Protein AF-A0A7J9W7U9-F1 (afdb_monomer_lite)

Secondary structure (DSSP, 8-state):
---SSSTTT-EEEEETTTEEEEEETTTTEEEEE--SS--S-SS--HHHHHHHHHHHHHHTPPPP-PPP-

Structure (mmCIF, N/CA/C/O backbone):
data_AF-A0A7J9W7U9-F1
#
_entry.id   AF-A0A7J9W7U9-F1
#
loop_
_atom_site.group_PDB
_atom_site.id
_atom_site.type_symbol
_atom_site.label_atom_id
_atom_site.label_alt_id
_atom_site.label_comp_id
_atom_site.label_asym_id
_atom_site.label_entity_id
_atom_site.label_seq_id
_atom_site.pdbx_PDB_ins_code
_atom_site.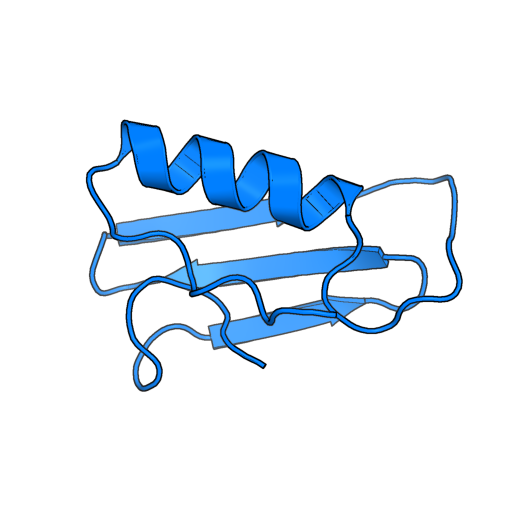Cartn_x
_atom_site.Cartn_y
_atom_site.Cartn_z
_atom_site.occupancy
_atom_site.B_iso_or_equiv
_atom_site.auth_seq_id
_atom_site.auth_comp_id
_atom_site.auth_asym_id
_atom_site.auth_atom_id
_atom_site.pdbx_PDB_model_num
ATOM 1 N N . PHE A 1 1 ? 4.187 11.313 2.849 1.00 69.38 1 PHE A N 1
ATOM 2 C CA . PHE A 1 1 ? 3.915 9.943 2.383 1.00 69.38 1 PHE A CA 1
ATOM 3 C C . PHE A 1 1 ? 2.756 9.384 3.200 1.00 69.38 1 PHE A C 1
ATOM 5 O O . PHE A 1 1 ? 2.697 9.696 4.384 1.00 69.38 1 PHE A O 1
ATOM 12 N N . ARG A 1 2 ? 1.813 8.653 2.597 1.00 80.81 2 ARG A N 1
ATOM 13 C CA . ARG A 1 2 ? 0.678 8.039 3.310 1.00 80.81 2 ARG A CA 1
ATOM 14 C C . ARG A 1 2 ? 0.715 6.536 3.055 1.00 80.81 2 ARG A C 1
ATOM 16 O O . ARG A 1 2 ? 0.830 6.140 1.901 1.00 80.81 2 ARG A O 1
ATOM 23 N N . PHE A 1 3 ? 0.626 5.734 4.114 1.00 85.94 3 PHE A N 1
ATOM 24 C CA . PHE A 1 3 ? 0.640 4.275 4.006 1.00 85.94 3 PHE A CA 1
ATOM 25 C C . PHE A 1 3 ? -0.730 3.724 3.577 1.00 85.94 3 PHE A C 1
ATOM 27 O O . PHE A 1 3 ? -0.798 3.043 2.556 1.00 85.94 3 PHE A O 1
ATOM 34 N N . GLY A 1 4 ? -1.805 4.102 4.283 1.00 83.56 4 GLY A N 1
ATOM 35 C CA . GLY A 1 4 ? -3.163 3.580 4.076 1.00 83.56 4 GLY A CA 1
ATOM 36 C C . GLY A 1 4 ? -4.280 4.631 4.004 1.00 83.56 4 GLY A C 1
ATOM 37 O O . GLY A 1 4 ? -4.065 5.727 3.487 1.00 83.56 4 GLY A O 1
ATOM 38 N N . THR A 1 5 ? -5.473 4.302 4.514 1.00 75.50 5 THR A N 1
ATOM 39 C CA . THR A 1 5 ? -6.700 5.126 4.454 1.00 75.50 5 THR A CA 1
ATOM 40 C C . THR A 1 5 ?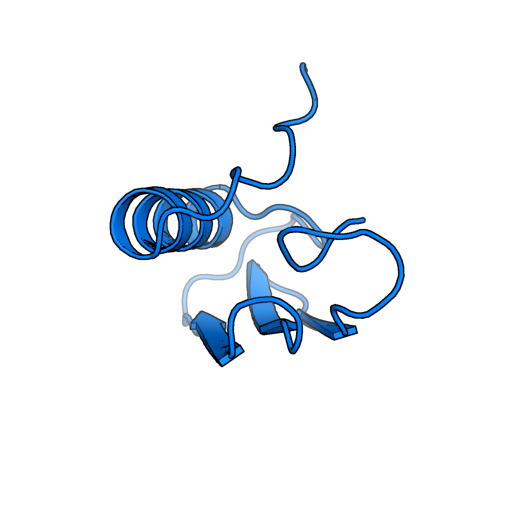 -6.597 6.426 5.258 1.00 75.50 5 THR A C 1
ATOM 42 O O . THR A 1 5 ? -6.916 7.500 4.739 1.00 75.50 5 THR A O 1
ATOM 45 N N . ALA A 1 6 ? -6.089 6.364 6.493 1.00 68.38 6 ALA A N 1
ATOM 46 C CA . ALA A 1 6 ? -5.903 7.518 7.371 1.00 68.38 6 ALA A CA 1
ATOM 47 C C . ALA A 1 6 ? -4.420 7.853 7.593 1.00 68.38 6 ALA A C 1
ATOM 49 O O . ALA A 1 6 ? -3.548 6.986 7.651 1.00 68.38 6 ALA A O 1
ATOM 50 N N . ALA A 1 7 ? -4.123 9.147 7.745 1.00 65.00 7 ALA A N 1
ATOM 51 C CA . ALA A 1 7 ? -2.754 9.633 7.924 1.00 65.00 7 ALA A CA 1
ATOM 52 C C . ALA A 1 7 ? -2.160 9.348 9.318 1.00 65.00 7 ALA A C 1
ATOM 54 O O . ALA A 1 7 ? -0.947 9.450 9.466 1.00 65.00 7 ALA A O 1
ATOM 55 N N . SER A 1 8 ? -2.981 9.034 10.328 1.00 69.00 8 SER A N 1
ATOM 56 C CA . SER A 1 8 ? -2.537 8.983 11.729 1.00 69.00 8 SER A CA 1
ATOM 57 C C . SER A 1 8 ? -2.274 7.582 12.282 1.00 69.00 8 SER A C 1
ATOM 59 O O . SER A 1 8 ? -1.520 7.478 13.246 1.00 69.00 8 SER A O 1
ATOM 61 N N . LYS A 1 9 ? -2.861 6.519 11.712 1.00 85.75 9 LYS A N 1
ATOM 62 C CA . LYS A 1 9 ? -2.719 5.156 12.260 1.00 85.75 9 LYS A CA 1
ATOM 63 C C . LYS A 1 9 ? -2.023 4.156 11.356 1.00 85.75 9 LYS A C 1
ATOM 65 O O . LYS A 1 9 ? -1.485 3.182 11.871 1.00 85.75 9 LYS A O 1
ATOM 70 N N . ALA A 1 10 ? -2.024 4.365 10.043 1.00 91.50 10 ALA A N 1
ATOM 71 C CA . ALA A 1 10 ? -1.312 3.473 9.141 1.00 91.50 10 ALA A CA 1
ATOM 72 C C . ALA A 1 10 ? 0.206 3.702 9.252 1.00 91.50 10 ALA A C 1
ATOM 74 O O . ALA A 1 10 ? 0.672 4.842 9.188 1.00 91.50 10 ALA A O 1
ATOM 75 N N . PHE A 1 11 ? 0.978 2.625 9.385 1.00 92.62 11 PHE A N 1
ATOM 76 C CA . PHE A 1 11 ? 2.431 2.668 9.571 1.00 92.62 11 PHE A CA 1
ATOM 77 C C . PHE A 1 11 ? 3.130 1.612 8.715 1.00 92.62 11 PHE A C 1
ATOM 79 O O . PHE A 1 11 ? 2.563 0.564 8.415 1.00 92.62 11 PHE A O 1
ATOM 86 N N . GLY A 1 12 ? 4.371 1.875 8.315 1.00 93.69 12 GLY A N 1
ATOM 87 C CA . GLY A 1 12 ? 5.118 0.980 7.439 1.00 93.69 12 GLY A CA 1
ATOM 88 C C . GLY A 1 12 ? 6.466 1.549 7.021 1.00 93.69 12 GLY A C 1
ATOM 89 O O . GLY A 1 12 ? 6.959 2.510 7.612 1.00 93.69 12 GLY A O 1
ATOM 90 N N . THR A 1 13 ? 7.048 0.976 5.970 1.00 94.75 13 THR A N 1
ATOM 91 C CA . THR A 1 13 ? 8.300 1.457 5.388 1.00 94.75 13 THR A CA 1
ATOM 92 C C . THR A 1 13 ? 8.327 1.271 3.869 1.00 94.75 13 THR A C 1
ATOM 94 O O . THR A 1 13 ? 7.958 0.205 3.366 1.00 94.75 13 THR A O 1
ATOM 97 N N . PRO A 1 14 ? 8.787 2.279 3.109 1.00 94.44 14 PRO A N 1
ATOM 98 C CA . PRO A 1 14 ? 9.295 2.043 1.769 1.00 94.44 14 PRO A CA 1
ATOM 99 C C . PRO A 1 14 ? 10.673 1.388 1.817 1.00 94.44 14 PRO A C 1
ATOM 101 O O . PRO A 1 14 ? 11.417 1.532 2.789 1.00 94.44 14 PRO A O 1
ATOM 104 N N . GLY A 1 15 ? 11.012 0.676 0.749 1.00 94.44 15 GLY A N 1
ATOM 105 C CA . GLY A 1 15 ? 12.321 0.091 0.521 1.00 94.44 15 GLY A CA 1
ATOM 106 C C . GLY A 1 15 ? 12.941 0.598 -0.777 1.00 94.44 15 GLY A C 1
ATOM 107 O O . GLY A 1 15 ? 12.279 0.762 -1.808 1.00 94.44 15 GLY A O 1
ATOM 108 N N . GLY A 1 16 ? 14.250 0.848 -0.723 1.00 94.19 16 GLY A N 1
ATOM 109 C CA . GLY A 1 16 ? 15.031 1.268 -1.882 1.00 94.19 16 GLY A CA 1
ATOM 110 C C . GLY A 1 16 ? 14.893 0.266 -3.028 1.00 94.19 16 GLY A C 1
ATOM 111 O O . GLY A 1 16 ? 15.035 -0.939 -2.836 1.00 94.19 16 GLY A O 1
ATOM 112 N N . GLY A 1 17 ? 14.587 0.767 -4.223 1.00 95.38 17 GLY A N 1
ATOM 113 C CA . GLY A 1 17 ? 14.300 -0.064 -5.391 1.00 95.38 17 GLY A CA 1
ATOM 114 C C . GLY A 1 17 ? 12.813 -0.178 -5.725 1.00 95.38 17 GLY A C 1
ATOM 115 O O . GLY A 1 17 ? 12.508 -0.593 -6.843 1.00 95.38 17 GLY A O 1
ATOM 116 N N . GLY A 1 18 ? 11.909 0.200 -4.809 1.00 95.31 18 GLY A N 1
ATOM 117 C CA . GLY A 1 18 ? 10.453 0.220 -5.012 1.00 95.31 18 GLY A CA 1
ATOM 118 C C . GLY A 1 18 ? 9.665 -0.824 -4.210 1.00 95.31 18 GLY A C 1
ATOM 119 O O . GLY A 1 18 ? 8.504 -1.064 -4.528 1.00 95.31 18 GLY A O 1
ATOM 120 N N . SER A 1 19 ? 10.285 -1.478 -3.222 1.00 97.00 19 SER A N 1
ATOM 121 C CA . SER A 1 19 ? 9.579 -2.391 -2.322 1.00 97.00 19 SER A CA 1
ATOM 122 C C . SER A 1 19 ? 8.822 -1.571 -1.291 1.00 97.00 19 SER A C 1
ATOM 124 O O . SER A 1 19 ? 9.164 -0.419 -1.011 1.00 97.00 19 SER A O 1
ATOM 126 N N . PHE A 1 20 ? 7.753 -2.133 -0.747 1.00 96.25 20 PHE A N 1
ATOM 127 C CA . PHE A 1 20 ? 6.877 -1.379 0.134 1.00 96.25 20 PHE A CA 1
ATOM 128 C C . PHE A 1 20 ? 6.106 -2.309 1.060 1.00 96.25 20 PHE A C 1
ATOM 130 O O . PHE A 1 20 ? 5.624 -3.349 0.621 1.00 96.25 20 PHE A O 1
ATOM 137 N N . GLY A 1 21 ? 5.967 -1.938 2.330 1.00 96.38 21 GLY A N 1
ATOM 138 C CA . GLY A 1 21 ? 5.145 -2.685 3.277 1.00 96.38 21 GLY A CA 1
ATOM 139 C C . GLY A 1 21 ? 4.539 -1.787 4.345 1.00 96.38 21 GLY A C 1
ATOM 140 O O . GLY A 1 21 ? 5.186 -0.843 4.801 1.00 96.38 21 GLY A O 1
ATOM 141 N N . PHE A 1 22 ? 3.297 -2.070 4.736 1.00 95.44 22 PHE A N 1
ATOM 142 C CA . PHE A 1 22 ? 2.588 -1.320 5.772 1.00 95.44 22 PHE A CA 1
ATOM 143 C C . PHE A 1 22 ? 1.452 -2.119 6.421 1.00 95.44 22 PHE A C 1
ATOM 145 O O . PHE A 1 22 ? 1.016 -3.151 5.907 1.00 95.44 22 PHE A O 1
ATOM 152 N N . ALA A 1 23 ? 0.955 -1.592 7.536 1.00 94.81 23 ALA A N 1
ATOM 153 C CA . ALA A 1 23 ? -0.285 -1.988 8.182 1.00 94.81 23 ALA A CA 1
ATOM 154 C C . ALA A 1 23 ? -1.227 -0.779 8.302 1.00 94.81 23 ALA A C 1
ATOM 156 O O . ALA A 1 23 ? -0.783 0.339 8.573 1.00 94.81 23 ALA A O 1
ATOM 157 N N . ASP A 1 24 ? -2.523 -1.008 8.108 1.00 93.25 24 ASP A N 1
ATOM 158 C CA . ASP A 1 24 ? -3.602 -0.038 8.294 1.00 93.25 24 ASP A CA 1
ATOM 159 C C . ASP A 1 24 ? -4.639 -0.597 9.284 1.00 93.25 24 ASP A C 1
ATOM 161 O O . ASP A 1 24 ? -5.530 -1.362 8.895 1.00 93.25 24 ASP A O 1
ATOM 165 N N . PRO A 1 25 ? -4.519 -0.241 10.577 1.00 91.56 25 PRO A N 1
ATOM 166 C CA . PRO A 1 25 ? -5.430 -0.704 11.618 1.00 91.56 25 PRO A CA 1
ATOM 167 C C . PRO A 1 25 ? -6.876 -0.231 11.451 1.00 91.56 25 PRO A C 1
ATOM 169 O O . PRO A 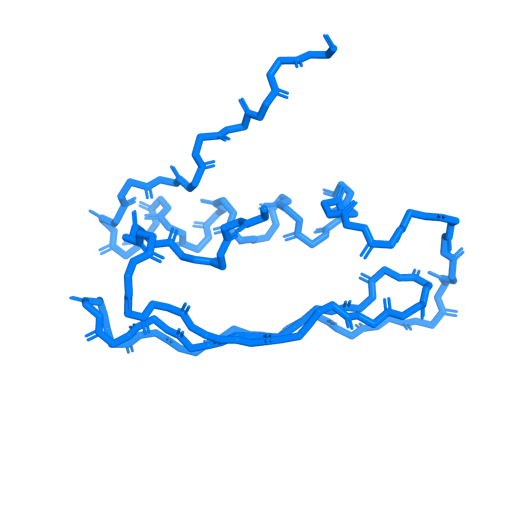1 25 ? -7.765 -0.872 12.001 1.00 91.56 25 PRO A O 1
ATOM 172 N N . ASP A 1 26 ? -7.131 0.863 10.723 1.00 87.94 26 ASP A N 1
ATOM 173 C CA . ASP A 1 26 ? -8.493 1.397 10.585 1.00 87.94 26 ASP A CA 1
ATOM 174 C C . ASP A 1 26 ? -9.367 0.501 9.693 1.00 87.94 26 ASP A C 1
ATOM 176 O O . ASP A 1 26 ? -10.579 0.441 9.885 1.00 87.94 26 ASP A O 1
ATOM 180 N N . VAL A 1 27 ? -8.753 -0.249 8.772 1.00 89.38 27 VAL A N 1
ATOM 181 C CA . VAL A 1 27 ? -9.439 -1.244 7.926 1.00 89.38 27 VAL A CA 1
ATOM 182 C C . VAL A 1 27 ? -8.993 -2.688 8.186 1.00 89.38 27 VAL A C 1
ATOM 184 O O . VAL A 1 27 ? -9.450 -3.602 7.505 1.00 89.38 27 VAL A O 1
ATOM 187 N N . GLY A 1 28 ? -8.090 -2.914 9.147 1.00 91.44 28 GLY A N 1
ATOM 188 C CA . GLY A 1 28 ? -7.590 -4.249 9.492 1.00 91.44 28 GLY A CA 1
ATOM 189 C C . GLY A 1 28 ? -6.755 -4.914 8.390 1.00 91.44 28 GLY A C 1
ATOM 190 O O . GLY A 1 28 ? -6.819 -6.130 8.224 1.00 91.44 28 GLY A O 1
ATOM 191 N N . VAL A 1 29 ? -5.985 -4.134 7.624 1.00 92.75 29 VAL A N 1
ATOM 192 C CA . VAL A 1 29 ? -5.232 -4.619 6.452 1.00 92.75 29 VAL A CA 1
ATOM 193 C C . VAL A 1 29 ? -3.726 -4.561 6.684 1.00 92.75 29 VAL A C 1
ATOM 195 O O . VAL A 1 29 ? -3.195 -3.564 7.169 1.00 92.75 29 VAL A O 1
ATOM 198 N N . GLY A 1 30 ? -3.023 -5.612 6.260 1.00 94.69 30 GLY A N 1
ATOM 199 C CA . GLY A 1 30 ? -1.581 -5.596 6.021 1.00 94.69 30 GLY A CA 1
ATOM 200 C C . GLY A 1 30 ? -1.287 -5.754 4.530 1.00 94.69 30 GLY A C 1
ATOM 201 O O . GLY A 1 30 ? -1.975 -6.505 3.838 1.00 94.69 30 GLY A O 1
ATOM 202 N N . PHE A 1 31 ? -0.267 -5.061 4.029 1.00 95.56 31 PHE A N 1
ATOM 203 C CA . PHE A 1 31 ? 0.136 -5.116 2.624 1.00 95.56 31 PHE A CA 1
ATOM 204 C C . PHE A 1 31 ? 1.655 -5.152 2.491 1.00 95.56 31 PHE A C 1
ATOM 206 O O . PHE A 1 31 ? 2.368 -4.445 3.207 1.00 95.56 31 PHE A O 1
ATOM 213 N N . ALA A 1 32 ? 2.139 -5.937 1.530 1.00 97.38 32 ALA A N 1
ATOM 214 C CA . ALA A 1 32 ? 3.541 -5.974 1.152 1.00 97.38 32 ALA A CA 1
ATOM 215 C C . ALA A 1 32 ? 3.691 -6.175 -0.360 1.00 97.38 32 ALA A C 1
ATOM 217 O O . ALA A 1 32 ? 3.049 -7.038 -0.958 1.00 97.38 32 ALA A O 1
ATOM 218 N N . TYR A 1 33 ? 4.595 -5.404 -0.955 1.00 97.25 33 TYR A N 1
ATOM 219 C CA . TYR A 1 33 ? 5.069 -5.559 -2.319 1.00 97.25 33 TYR A CA 1
ATOM 220 C C . TYR A 1 33 ? 6.588 -5.747 -2.307 1.00 97.25 33 TYR A C 1
ATOM 222 O O . TYR A 1 33 ? 7.341 -4.891 -1.832 1.00 97.25 33 TYR A O 1
ATOM 230 N N . ALA A 1 34 ? 7.027 -6.883 -2.844 1.00 97.12 34 ALA A N 1
ATOM 231 C CA . ALA A 1 34 ? 8.427 -7.251 -2.996 1.00 97.12 34 ALA A CA 1
ATOM 232 C C . ALA A 1 34 ? 8.706 -7.624 -4.454 1.00 97.12 34 ALA A C 1
ATOM 234 O O . ALA A 1 34 ? 7.887 -8.252 -5.123 1.00 97.12 34 ALA A O 1
ATOM 235 N N . MET A 1 35 ? 9.871 -7.227 -4.954 1.00 96.69 35 MET A N 1
ATOM 236 C CA . MET A 1 35 ? 10.240 -7.363 -6.358 1.00 96.69 35 MET A CA 1
ATOM 237 C C . MET A 1 35 ? 11.761 -7.387 -6.520 1.00 96.69 35 MET A C 1
ATOM 239 O O . MET A 1 35 ? 12.501 -6.867 -5.690 1.00 96.69 35 MET A O 1
ATOM 243 N N . ASN A 1 36 ? 12.223 -7.965 -7.625 1.00 97.12 36 ASN A N 1
ATOM 244 C CA . ASN A 1 36 ? 13.645 -8.093 -7.961 1.00 97.12 36 ASN A CA 1
ATOM 245 C C . ASN A 1 36 ? 14.122 -7.081 -9.018 1.00 97.12 36 ASN A C 1
ATOM 247 O O . ASN A 1 36 ? 15.317 -6.836 -9.146 1.00 97.12 36 ASN A O 1
ATOM 251 N N . ARG A 1 37 ? 13.203 -6.465 -9.772 1.00 96.69 37 ARG A N 1
ATOM 252 C CA . ARG A 1 37 ? 13.518 -5.367 -10.691 1.00 96.69 37 ARG A CA 1
ATOM 253 C C . ARG A 1 37 ? 13.483 -4.044 -9.933 1.00 96.69 37 ARG A C 1
ATOM 255 O O . ARG A 1 37 ? 12.399 -3.545 -9.622 1.00 96.69 37 ARG A O 1
ATOM 262 N N . THR A 1 38 ? 14.648 -3.473 -9.660 1.00 96.06 38 THR A N 1
ATOM 263 C CA . THR A 1 38 ? 14.771 -2.205 -8.937 1.00 96.06 38 THR A CA 1
ATOM 264 C C . THR A 1 38 ? 14.428 -1.007 -9.825 1.00 96.06 38 THR A C 1
ATOM 266 O O . THR A 1 38 ? 14.684 -0.989 -11.027 1.00 96.06 38 THR A O 1
ATOM 269 N N . GLY A 1 39 ? 13.797 -0.007 -9.221 1.00 92.62 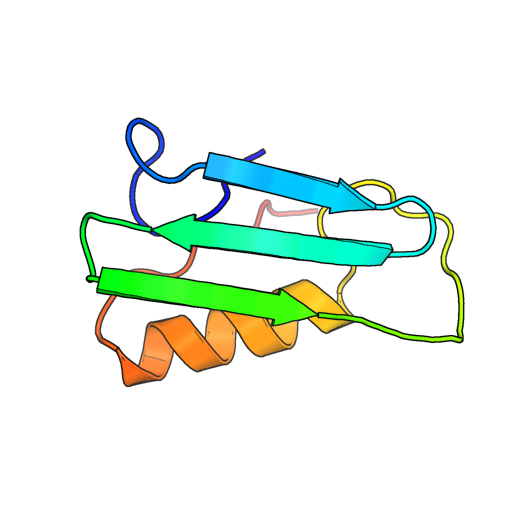39 GLY A N 1
ATOM 270 C CA . GLY A 1 39 ? 13.589 1.327 -9.767 1.00 92.62 39 GLY A CA 1
ATOM 271 C C . GLY A 1 39 ? 14.299 2.379 -8.914 1.00 92.62 39 GLY A C 1
ATOM 272 O O . GLY A 1 39 ? 14.879 2.077 -7.875 1.00 92.62 39 GLY A O 1
ATOM 273 N N . VAL A 1 40 ? 14.233 3.636 -9.345 1.00 93.25 40 VAL A N 1
ATOM 274 C CA . VAL A 1 40 ? 14.894 4.770 -8.667 1.00 93.25 40 VAL A CA 1
ATOM 275 C C . VAL A 1 40 ? 13.960 5.560 -7.743 1.00 93.25 40 VAL A C 1
ATOM 277 O O . VAL A 1 40 ? 14.374 6.537 -7.126 1.00 93.25 40 VAL A O 1
ATOM 280 N N . ARG A 1 41 ? 12.682 5.169 -7.654 1.00 89.69 41 ARG A N 1
ATOM 281 C CA . ARG A 1 41 ? 11.681 5.846 -6.822 1.00 89.69 41 ARG A CA 1
ATOM 282 C C . ARG A 1 41 ? 11.729 5.301 -5.400 1.00 89.69 41 ARG A C 1
ATOM 284 O O . ARG A 1 41 ? 11.486 4.118 -5.193 1.00 89.69 41 ARG A O 1
ATOM 291 N N . LEU A 1 42 ? 12.023 6.171 -4.433 1.00 87.75 42 LEU A N 1
ATOM 292 C CA . LEU A 1 42 ? 11.973 5.816 -3.011 1.00 87.75 42 LEU A CA 1
ATOM 293 C C . LEU A 1 42 ? 10.532 5.736 -2.483 1.00 87.75 42 LEU A C 1
ATOM 295 O O . LEU A 1 42 ? 10.251 4.950 -1.589 1.00 87.75 42 LEU A O 1
ATOM 299 N N . TYR A 1 43 ? 9.624 6.534 -3.041 1.00 90.06 43 TYR A N 1
ATOM 300 C CA . TYR A 1 43 ? 8.217 6.587 -2.652 1.00 90.06 43 TYR A CA 1
ATOM 301 C C . TYR A 1 43 ? 7.328 6.405 -3.878 1.00 90.06 43 TYR A C 1
ATOM 303 O O . TYR A 1 43 ? 7.709 6.827 -4.973 1.00 90.06 43 TYR A O 1
ATOM 311 N N . ASP A 1 44 ? 6.142 5.831 -3.668 1.00 89.62 44 ASP A N 1
ATOM 312 C CA . ASP A 1 44 ? 5.082 5.714 -4.672 1.00 89.62 44 ASP A CA 1
ATOM 313 C C . ASP A 1 44 ? 5.601 5.100 -5.989 1.00 89.62 44 ASP A C 1
ATOM 315 O O . ASP A 1 44 ? 5.485 5.666 -7.089 1.00 89.62 44 ASP A O 1
ATOM 319 N N . ASP A 1 45 ? 6.241 3.928 -5.872 1.00 93.31 45 ASP A N 1
ATOM 320 C CA . ASP A 1 45 ? 6.577 3.127 -7.046 1.00 93.31 45 ASP A CA 1
ATOM 321 C C . ASP A 1 45 ? 5.264 2.780 -7.769 1.00 93.31 45 ASP A C 1
ATOM 323 O O . ASP A 1 45 ? 4.346 2.232 -7.157 1.00 93.31 45 ASP A O 1
ATOM 327 N N . PRO A 1 46 ? 5.123 3.086 -9.069 1.00 93.56 46 PRO A N 1
ATOM 328 C CA . PRO A 1 46 ? 3.844 2.925 -9.758 1.00 93.56 46 PRO A CA 1
ATOM 329 C C . PRO A 1 46 ? 3.326 1.480 -9.726 1.00 93.56 46 PRO A C 1
ATOM 331 O O . PRO A 1 46 ? 2.123 1.262 -9.845 1.00 93.56 46 PRO A O 1
ATOM 334 N N . ARG A 1 47 ? 4.216 0.493 -9.552 1.00 95.69 47 ARG A N 1
ATOM 335 C CA . ARG A 1 47 ? 3.857 -0.923 -9.446 1.00 95.69 47 ARG A CA 1
ATOM 336 C C . ARG A 1 47 ? 3.233 -1.243 -8.090 1.00 95.69 47 ARG A C 1
ATOM 338 O O . ARG A 1 47 ? 2.222 -1.936 -8.060 1.00 95.69 47 ARG A O 1
ATOM 345 N N . GLU A 1 48 ? 3.797 -0.729 -6.992 1.00 94.75 48 GLU A N 1
ATOM 346 C CA . GLU A 1 48 ? 3.207 -0.930 -5.659 1.00 94.75 48 GLU A CA 1
ATOM 347 C C . GLU A 1 48 ? 1.900 -0.153 -5.515 1.00 94.75 48 GLU A C 1
ATOM 349 O O . GLU A 1 48 ? 0.903 -0.727 -5.077 1.00 94.75 48 GLU A O 1
ATOM 354 N N . VAL A 1 49 ? 1.866 1.100 -5.993 1.00 93.56 49 VAL A N 1
ATOM 355 C CA . VAL A 1 49 ? 0.678 1.964 -5.913 1.00 93.56 49 VAL A CA 1
ATOM 356 C C . VAL A 1 49 ? -0.505 1.318 -6.623 1.00 93.56 49 VAL A C 1
ATOM 358 O O . VAL A 1 49 ? -1.596 1.273 -6.068 1.00 93.56 49 VAL A O 1
ATOM 361 N N . ALA A 1 50 ? -0.297 0.752 -7.817 1.00 94.62 50 ALA A N 1
ATOM 362 C CA . ALA A 1 50 ? -1.370 0.099 -8.561 1.00 94.62 50 ALA A CA 1
ATOM 363 C C . ALA A 1 50 ? -2.008 -1.071 -7.785 1.00 94.62 50 ALA A C 1
ATOM 365 O O . ALA A 1 50 ? -3.229 -1.238 -7.813 1.00 94.62 50 ALA A O 1
ATOM 366 N N . LEU A 1 51 ? -1.198 -1.865 -7.075 1.00 95.31 51 LEU A N 1
ATOM 367 C CA . LEU A 1 51 ? -1.681 -2.974 -6.247 1.00 95.31 51 LEU A CA 1
ATOM 368 C C . LEU A 1 51 ? -2.364 -2.475 -4.971 1.00 95.31 51 LEU A C 1
ATOM 370 O O . LEU A 1 51 ? -3.415 -2.989 -4.590 1.00 95.31 51 LEU A O 1
ATOM 374 N N . ARG A 1 52 ? -1.794 -1.451 -4.335 1.00 92.62 52 ARG A N 1
ATOM 375 C CA . ARG A 1 52 ? -2.354 -0.808 -3.145 1.00 92.62 52 ARG A CA 1
ATOM 376 C C . ARG A 1 52 ? -3.709 -0.156 -3.430 1.00 92.62 52 ARG A C 1
ATOM 378 O O . ARG A 1 52 ? -4.647 -0.335 -2.658 1.00 92.62 52 ARG A O 1
ATOM 385 N N . ASP A 1 53 ? -3.851 0.518 -4.564 1.00 91.50 53 ASP A N 1
ATOM 386 C CA . ASP A 1 53 ? -5.123 1.089 -5.012 1.00 91.50 53 ASP A CA 1
ATOM 387 C C . ASP A 1 53 ? -6.166 0.001 -5.285 1.00 91.50 53 ASP A C 1
ATOM 389 O O . ASP A 1 53 ? -7.328 0.136 -4.898 1.00 91.50 53 ASP A O 1
ATOM 393 N N . ALA A 1 54 ? -5.764 -1.094 -5.940 1.00 94.00 54 ALA A N 1
ATOM 394 C CA . ALA A 1 54 ? -6.650 -2.225 -6.195 1.00 94.00 54 ALA A CA 1
ATOM 395 C C . ALA A 1 54 ? -7.148 -2.865 -4.889 1.00 94.00 54 ALA A C 1
ATOM 397 O O . ALA A 1 54 ? -8.338 -3.150 -4.771 1.00 94.00 54 ALA A O 1
ATOM 398 N N . LEU A 1 55 ? -6.269 -3.022 -3.895 1.00 92.88 55 LEU A N 1
ATOM 399 C CA . LEU A 1 55 ? -6.628 -3.515 -2.566 1.00 92.88 55 LEU A CA 1
ATOM 400 C C . LEU A 1 55 ? -7.702 -2.639 -1.911 1.00 92.88 55 LEU A C 1
ATOM 402 O O . LEU A 1 55 ? -8.728 -3.149 -1.463 1.00 92.88 55 LEU A O 1
ATOM 406 N N . TYR A 1 56 ? -7.508 -1.319 -1.900 1.00 90.38 56 TYR A N 1
ATOM 407 C CA . TYR A 1 56 ? -8.451 -0.408 -1.251 1.00 90.38 56 TYR A CA 1
ATOM 408 C C . TYR A 1 56 ? -9.811 -0.335 -1.947 1.00 90.38 56 TYR A C 1
ATOM 410 O O . TYR A 1 56 ? -10.831 -0.249 -1.262 1.00 90.38 56 TYR A O 1
ATOM 418 N N . ARG A 1 57 ? -9.861 -0.495 -3.277 1.00 89.50 57 ARG A N 1
ATOM 419 C CA . ARG A 1 57 ? -11.135 -0.644 -4.004 1.00 89.50 57 ARG A CA 1
ATOM 420 C C . ARG A 1 57 ? -11.946 -1.859 -3.549 1.00 89.50 57 ARG A C 1
ATOM 422 O O . ARG A 1 57 ? -13.169 -1.788 -3.571 1.00 89.50 57 ARG A O 1
ATOM 429 N N . VAL A 1 58 ? -11.291 -2.954 -3.154 1.00 90.38 58 VAL A N 1
ATOM 430 C CA . VAL A 1 58 ? -11.965 -4.191 -2.717 1.00 90.38 58 VAL A CA 1
ATOM 431 C C . VAL A 1 58 ? -12.390 -4.117 -1.252 1.00 90.38 58 VAL A C 1
ATOM 433 O O . VAL A 1 58 ? -13.492 -4.531 -0.913 1.00 90.38 58 VAL A O 1
ATOM 436 N N . VAL A 1 59 ? -11.539 -3.568 -0.384 1.00 87.81 59 VAL A N 1
ATOM 437 C CA . VAL A 1 59 ? -11.800 -3.499 1.066 1.00 87.81 59 VAL A CA 1
ATOM 438 C C . VAL A 1 59 ? -12.797 -2.380 1.424 1.00 87.81 59 VAL A C 1
ATOM 440 O O . VAL A 1 59 ? -13.271 -2.302 2.552 1.00 87.81 59 VAL A O 1
ATOM 443 N N . GLY A 1 60 ? -13.160 -1.519 0.466 1.00 76.06 60 GLY A N 1
ATOM 444 C CA . GLY A 1 60 ? -14.079 -0.397 0.694 1.00 76.06 60 GLY A CA 1
ATOM 445 C C . GLY A 1 60 ? -13.430 0.789 1.416 1.00 76.06 60 GLY A C 1
ATOM 446 O O . GLY A 1 60 ? -14.129 1.688 1.878 1.00 76.06 60 GLY A O 1
ATOM 447 N N . GLY A 1 61 ? -12.096 0.809 1.507 1.00 67.31 61 GLY A N 1
ATOM 448 C CA . GLY A 1 61 ? -11.336 1.959 1.990 1.00 67.31 61 GLY A CA 1
ATOM 449 C C . GLY A 1 61 ? -11.109 2.978 0.872 1.00 67.31 61 GLY A C 1
ATO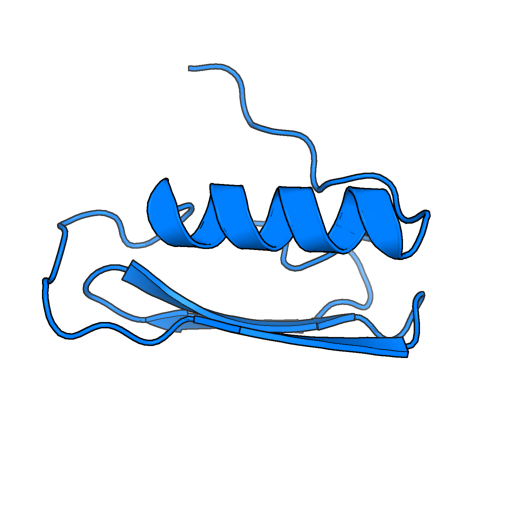M 450 O O . GLY A 1 61 ? -10.933 2.613 -0.289 1.00 67.31 61 GLY A O 1
ATOM 451 N N . ALA A 1 62 ? -11.085 4.271 1.200 1.00 65.31 62 ALA A N 1
ATOM 452 C CA . ALA A 1 62 ? -10.683 5.280 0.223 1.00 65.31 62 ALA A CA 1
ATOM 453 C C . ALA A 1 62 ? -9.190 5.086 -0.121 1.00 65.31 62 ALA A C 1
ATOM 455 O O . ALA A 1 62 ? -8.371 5.038 0.803 1.00 65.31 62 ALA A O 1
ATOM 456 N N . PRO A 1 63 ? -8.808 4.982 -1.410 1.00 61.50 63 PRO A N 1
ATOM 457 C CA . PRO A 1 63 ? -7.403 4.881 -1.781 1.00 61.50 63 PRO A CA 1
ATOM 458 C C . PRO A 1 63 ? -6.645 6.127 -1.292 1.00 61.50 63 PRO A C 1
ATOM 460 O O . PRO A 1 63 ? -7.214 7.229 -1.274 1.00 61.50 63 PRO A O 1
ATOM 463 N N . PRO A 1 64 ? -5.373 5.998 -0.873 1.00 61.19 64 PRO A N 1
ATOM 464 C CA . PRO A 1 64 ? -4.568 7.159 -0.528 1.00 61.19 64 PRO A CA 1
ATOM 465 C C . PRO A 1 64 ? -4.525 8.090 -1.745 1.00 61.19 64 PRO A C 1
ATOM 467 O O . PRO A 1 64 ? -4.149 7.667 -2.832 1.00 61.19 64 PRO A O 1
ATOM 470 N N . ALA A 1 65 ? -4.967 9.341 -1.575 1.00 56.75 65 ALA A N 1
ATOM 471 C CA . ALA A 1 65 ? -5.091 10.295 -2.675 1.00 56.75 65 ALA A CA 1
ATOM 472 C C . ALA A 1 65 ? -3.803 10.331 -3.516 1.00 56.75 65 ALA A C 1
ATOM 474 O O . ALA A 1 65 ? -2.750 10.750 -3.023 1.00 56.75 65 ALA A O 1
ATOM 475 N N . ALA A 1 66 ? -3.899 9.884 -4.771 1.00 51.38 66 ALA A N 1
ATOM 476 C CA . ALA A 1 66 ? -2.807 9.965 -5.725 1.00 51.38 66 ALA A CA 1
ATOM 477 C C . ALA A 1 66 ? -2.407 11.438 -5.862 1.00 51.38 66 ALA A C 1
ATOM 479 O O . ALA A 1 66 ? -3.239 12.288 -6.191 1.00 51.38 66 ALA A O 1
ATOM 480 N N . ARG A 1 67 ? -1.144 11.770 -5.577 1.00 46.69 67 ARG A N 1
ATOM 481 C CA . ARG A 1 67 ? -0.655 13.122 -5.852 1.00 46.69 67 ARG A CA 1
ATOM 482 C C . ARG A 1 67 ? -0.660 13.326 -7.366 1.00 46.69 67 ARG A C 1
ATOM 484 O O . ARG A 1 67 ? -0.053 12.548 -8.099 1.00 46.69 67 ARG A O 1
ATOM 491 N N . ALA A 1 68 ? -1.376 14.359 -7.813 1.00 41.00 68 ALA A N 1
ATOM 492 C CA . ALA A 1 68 ? -1.246 14.877 -9.167 1.00 41.00 68 ALA A CA 1
ATOM 493 C C . ALA A 1 68 ? 0.222 15.262 -9.432 1.00 41.00 68 ALA A C 1
ATOM 495 O O . ALA A 1 68 ? 0.934 15.636 -8.497 1.00 41.00 68 ALA A O 1
ATOM 496 N N . ARG A 1 69 ? 0.632 15.073 -10.692 1.00 39.94 69 ARG A N 1
ATOM 497 C CA . ARG A 1 69 ? 2.003 15.188 -11.217 1.00 39.94 69 ARG A CA 1
ATOM 498 C C . ARG A 1 69 ? 2.765 16.426 -10.762 1.00 39.94 69 ARG A C 1
ATOM 500 O O . ARG A 1 69 ? 2.142 17.505 -10.699 1.00 39.94 69 ARG A O 1
#

Sequence (69 aa):
FRFGTAASKAFGTPGGGGSFGFADPDVGVGFAYAMNRTGVRLYDDPREVALRDALYRVVGGAPPAARAR

Foldse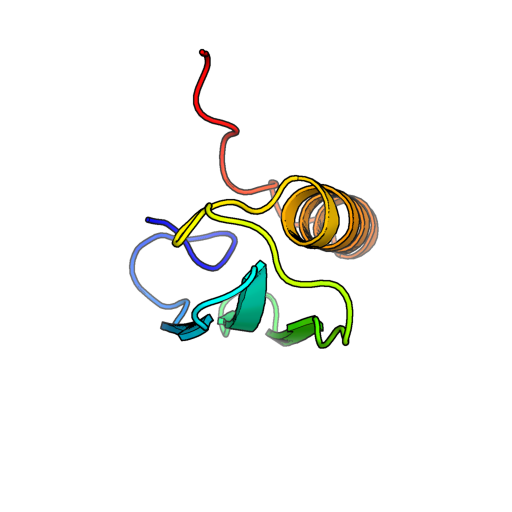ek 3Di:
DDQFQDRPAKDWAFDAQGWTWIADPVLGDTDTDDDDRGDHDRPPDVVRLVVQCVVCVVSVGDRDDDDDD

Radius of gyration: 11.41 Å; chains: 1; bounding box: 29×23×24 Å

pLDDT: mean 85.86, std 14.47, range [39.94, 97.38]